Protein AF-A0ABD5DTT3-F1 (afdb_monomer_lite)

InterPro domains:
  IPR004165 Coenzyme A transferase family I [PF01144] (1-52)
  IPR004165 Coenzyme A transferase family I [PTHR13707] (1-56)
  IPR037171 NagB/RpiA transferase-like [SSF100950] (1-56)

Structure (mmCIF, N/CA/C/O backbone):
data_AF-A0ABD5DTT3-F1
#
_entry.id   AF-A0ABD5DTT3-F1
#
loop_
_ato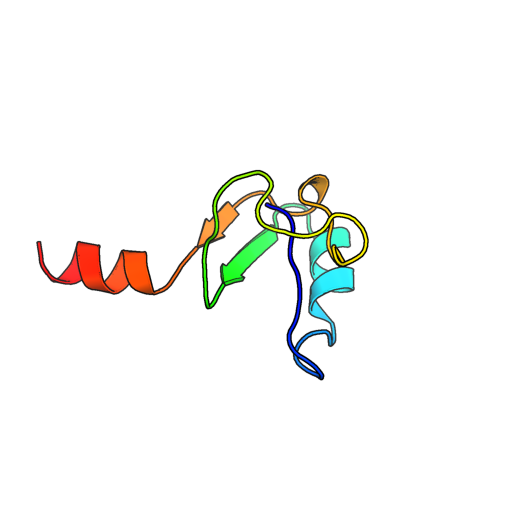m_site.group_PDB
_atom_site.id
_atom_site.type_symbol
_atom_site.label_atom_id
_atom_site.label_alt_id
_atom_site.label_comp_id
_atom_site.label_asym_id
_atom_site.label_entity_id
_atom_site.label_seq_id
_atom_site.pdbx_PDB_ins_code
_atom_site.Cartn_x
_atom_site.Cartn_y
_atom_site.Cartn_z
_atom_site.occupancy
_atom_site.B_iso_or_equiv
_atom_site.auth_seq_id
_atom_site.auth_comp_id
_atom_site.auth_asym_id
_atom_site.auth_atom_id
_atom_site.pdbx_PDB_model_num
ATOM 1 N N . GLY A 1 1 ? -7.184 -3.667 -1.820 1.00 94.12 1 GLY A N 1
ATOM 2 C CA . GLY A 1 1 ? -7.027 -3.175 -0.439 1.00 94.12 1 GLY A CA 1
ATOM 3 C C . GLY A 1 1 ? -5.563 -3.097 -0.084 1.00 94.12 1 GLY A C 1
ATOM 4 O O . GLY A 1 1 ? -5.077 -2.012 0.189 1.00 94.12 1 GLY A O 1
ATOM 5 N N . ASN A 1 2 ? -4.861 -4.231 -0.123 1.00 98.31 2 ASN A N 1
ATOM 6 C CA . ASN A 1 2 ? -3.409 -4.260 0.041 1.00 98.31 2 ASN A CA 1
ATOM 7 C C . ASN A 1 2 ? -2.694 -3.410 -1.017 1.00 98.31 2 ASN A C 1
ATOM 9 O O . ASN A 1 2 ? -3.145 -3.378 -2.165 1.00 98.31 2 ASN A O 1
ATOM 13 N N . LEU A 1 3 ? -1.584 -2.772 -0.634 1.00 98.12 3 LEU A N 1
ATOM 14 C CA . LEU A 1 3 ? -0.788 -1.928 -1.524 1.00 98.12 3 LEU A CA 1
ATOM 15 C C . LEU A 1 3 ? 0.678 -2.342 -1.543 1.00 98.12 3 LEU A C 1
ATOM 17 O O . LEU A 1 3 ? 1.312 -2.557 -0.503 1.00 98.12 3 LEU A O 1
ATOM 21 N N . VAL A 1 4 ? 1.211 -2.341 -2.758 1.00 98.00 4 VAL A N 1
ATOM 22 C CA . VAL A 1 4 ? 2.638 -2.375 -3.063 1.00 98.00 4 VAL A CA 1
ATOM 23 C C . VAL A 1 4 ? 3.026 -1.033 -3.679 1.00 98.00 4 VAL A C 1
ATOM 25 O O . VAL A 1 4 ? 2.187 -0.331 -4.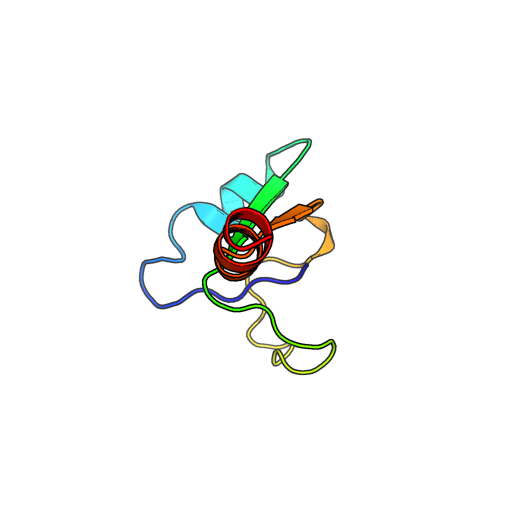245 1.00 98.00 4 VAL A O 1
ATOM 28 N N . TYR A 1 5 ? 4.294 -0.652 -3.564 1.00 97.44 5 TYR A N 1
ATOM 29 C CA . TYR A 1 5 ? 4.768 0.658 -4.009 1.00 97.44 5 TYR A CA 1
ATOM 30 C C . TYR A 1 5 ? 5.978 0.508 -4.917 1.00 97.44 5 TYR A C 1
ATOM 32 O O . TYR A 1 5 ? 6.853 -0.327 -4.690 1.00 97.44 5 TYR A O 1
ATOM 40 N N . ARG A 1 6 ? 6.075 1.379 -5.923 1.00 96.31 6 ARG A N 1
ATOM 41 C CA . ARG A 1 6 ? 7.207 1.396 -6.848 1.00 96.31 6 ARG A CA 1
ATOM 42 C C . ARG A 1 6 ? 8.285 2.372 -6.376 1.00 96.31 6 ARG A C 1
ATOM 44 O O . ARG A 1 6 ? 8.136 3.585 -6.517 1.00 96.31 6 ARG A O 1
ATOM 51 N N . LYS A 1 7 ? 9.419 1.842 -5.909 1.00 95.62 7 LYS A N 1
ATOM 52 C CA . LYS A 1 7 ? 10.613 2.627 -5.534 1.00 95.62 7 LYS A CA 1
ATO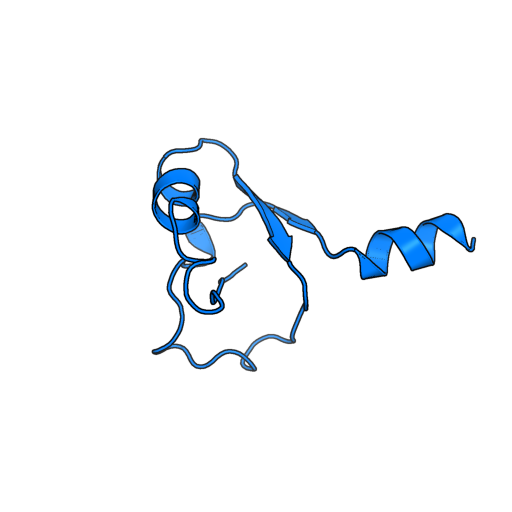M 53 C C . LYS A 1 7 ? 10.254 3.749 -4.535 1.00 95.62 7 LYS A C 1
ATOM 55 O O . LYS A 1 7 ? 9.546 3.509 -3.562 1.00 95.62 7 LYS A O 1
ATOM 60 N N . ALA A 1 8 ? 10.701 4.978 -4.797 1.00 96.62 8 ALA A N 1
ATOM 61 C CA . ALA A 1 8 ? 10.488 6.144 -3.941 1.00 96.62 8 ALA A CA 1
ATOM 62 C C . ALA A 1 8 ? 9.019 6.602 -3.821 1.00 96.62 8 ALA A C 1
ATOM 64 O O . ALA A 1 8 ? 8.725 7.454 -2.988 1.00 96.62 8 ALA A O 1
ATOM 65 N N . ALA A 1 9 ? 8.082 6.023 -4.588 1.00 94.81 9 ALA A N 1
ATOM 66 C CA . ALA A 1 9 ? 6.651 6.253 -4.371 1.00 94.81 9 ALA A CA 1
ATOM 67 C C . ALA A 1 9 ? 6.171 5.710 -3.008 1.00 94.81 9 ALA A C 1
ATOM 69 O O . ALA A 1 9 ? 5.126 6.119 -2.513 1.00 94.81 9 ALA A O 1
ATOM 70 N N . ARG A 1 10 ? 6.956 4.832 -2.362 1.00 96.44 10 ARG A N 1
ATOM 71 C CA . ARG A 1 10 ? 6.762 4.354 -0.983 1.00 96.44 10 ARG A CA 1
ATOM 72 C C . ARG A 1 10 ? 7.209 5.382 0.070 1.00 96.44 10 ARG A C 1
ATOM 74 O O . ARG A 1 10 ? 7.875 5.026 1.033 1.00 96.44 10 ARG A O 1
ATOM 81 N N . ASN A 1 11 ? 6.944 6.661 -0.143 1.00 96.31 11 ASN A N 1
ATOM 82 C CA . ASN A 1 11 ? 7.383 7.716 0.768 1.00 96.31 11 ASN A CA 1
ATOM 83 C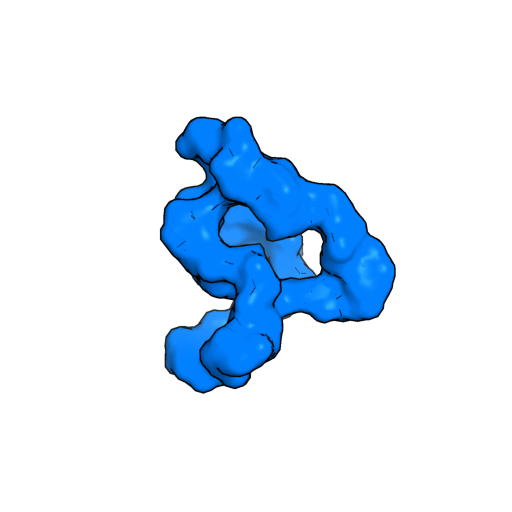 C . ASN A 1 11 ? 6.535 7.718 2.061 1.00 96.31 11 ASN A C 1
ATOM 85 O O . ASN A 1 11 ? 6.658 6.829 2.898 1.00 96.31 11 ASN A O 1
ATOM 89 N N . PHE A 1 12 ? 5.635 8.681 2.228 1.00 97.88 12 PHE A N 1
ATOM 90 C CA . PHE A 1 12 ? 4.766 8.802 3.395 1.00 97.88 12 PHE A CA 1
ATOM 91 C C . PHE A 1 12 ? 3.460 8.008 3.271 1.00 97.88 12 PHE A C 1
ATOM 93 O O . PHE A 1 12 ? 2.727 7.896 4.249 1.00 97.88 12 PHE A O 1
ATOM 100 N N . GLY A 1 13 ? 3.178 7.425 2.102 1.00 97.44 13 GLY A N 1
ATOM 101 C CA . GLY A 1 13 ? 1.939 6.685 1.838 1.00 97.44 13 GLY A CA 1
ATOM 102 C C . GLY A 1 13 ? 1.553 5.677 2.934 1.00 97.44 13 GLY A C 1
ATOM 103 O O . GLY A 1 13 ? 0.447 5.787 3.463 1.00 97.44 13 GLY A O 1
ATOM 104 N N . PRO A 1 14 ? 2.437 4.738 3.333 1.00 98.06 14 PRO A N 1
ATOM 105 C CA . PRO A 1 14 ? 2.109 3.755 4.367 1.00 98.06 14 PRO A CA 1
ATOM 106 C C . PRO A 1 14 ? 1.775 4.385 5.722 1.00 98.06 14 PRO A C 1
ATOM 108 O O . PRO A 1 14 ? 0.764 4.037 6.326 1.00 98.06 14 PRO A O 1
ATOM 111 N N . ILE A 1 15 ? 2.573 5.356 6.182 1.00 98.06 15 ILE A N 1
ATOM 112 C CA . ILE A 1 15 ? 2.335 5.976 7.492 1.00 98.06 15 ILE A CA 1
ATOM 113 C C . ILE A 1 15 ? 1.056 6.825 7.493 1.00 98.06 15 ILE A C 1
ATOM 115 O O . ILE A 1 15 ? 0.296 6.788 8.459 1.00 98.06 15 ILE A O 1
ATOM 119 N N . MET A 1 16 ? 0.760 7.520 6.387 1.00 98.25 16 MET A N 1
ATOM 120 C CA . MET A 1 16 ? -0.479 8.285 6.221 1.00 98.25 16 MET A CA 1
ATOM 121 C C . MET A 1 16 ? -1.706 7.369 6.253 1.00 98.25 16 MET A C 1
ATOM 123 O O . MET A 1 16 ? -2.677 7.685 6.937 1.00 98.25 16 MET A O 1
ATOM 127 N N . ALA A 1 17 ? -1.644 6.213 5.580 1.00 98.25 17 ALA A N 1
ATOM 128 C CA . ALA A 1 17 ? -2.733 5.238 5.559 1.00 98.25 17 ALA A CA 1
ATOM 129 C C . ALA A 1 17 ? -3.068 4.697 6.960 1.00 98.25 17 ALA A C 1
ATOM 131 O O . ALA A 1 17 ? -4.237 4.498 7.279 1.00 98.25 17 ALA A O 1
ATOM 132 N N . THR A 1 18 ? -2.058 4.490 7.811 1.00 98.00 18 THR A N 1
ATOM 133 C CA . THR A 1 18 ? -2.265 3.990 9.183 1.00 98.00 18 THR A CA 1
ATOM 134 C C . THR A 1 18 ? -2.792 5.043 10.160 1.00 98.00 18 THR A C 1
ATOM 136 O O . THR A 1 18 ? -3.376 4.687 11.178 1.00 98.00 18 THR A O 1
ATOM 139 N N . ALA A 1 19 ? -2.592 6.333 9.869 1.00 98.38 19 ALA A N 1
ATOM 140 C CA . ALA A 1 19 ? -2.924 7.438 10.772 1.00 98.38 19 ALA A CA 1
ATOM 141 C C . ALA A 1 19 ? -4.287 8.092 10.480 1.00 98.38 19 ALA A C 1
ATOM 143 O O . ALA A 1 19 ? -4.724 8.977 11.218 1.00 98.38 19 ALA A O 1
ATOM 144 N N . ALA A 1 20 ? -4.962 7.693 9.401 1.00 98.06 20 ALA A N 1
ATOM 145 C CA . ALA A 1 20 ? -6.229 8.275 8.986 1.00 98.06 20 ALA A CA 1
ATOM 146 C C . ALA A 1 20 ? -7.430 7.458 9.485 1.00 98.06 20 ALA A C 1
ATOM 148 O O . ALA A 1 20 ? -7.423 6.230 9.491 1.00 98.06 20 ALA A O 1
ATOM 149 N N . LYS A 1 21 ? -8.530 8.148 9.816 1.00 98.12 21 LYS A N 1
ATOM 150 C CA . LYS A 1 21 ? -9.835 7.500 10.050 1.00 98.12 21 LYS A CA 1
ATOM 151 C C . LYS A 1 21 ? -10.402 6.875 8.769 1.00 98.12 21 LYS A C 1
ATOM 153 O O . LYS A 1 21 ? -11.172 5.919 8.818 1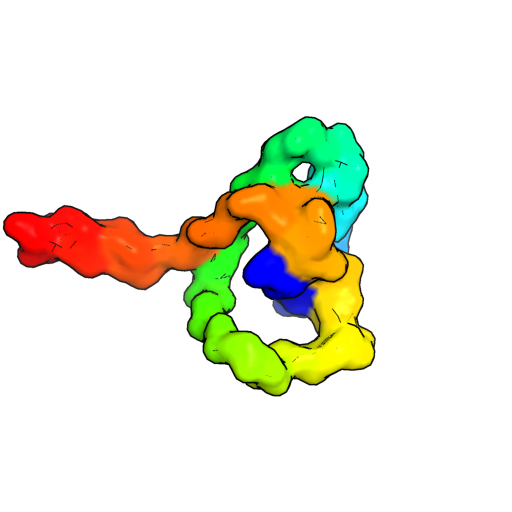.00 98.12 21 LYS A O 1
ATOM 158 N N . THR A 1 22 ? -10.097 7.465 7.616 1.00 98.31 22 THR A N 1
ATOM 159 C CA . THR A 1 22 ? -10.540 6.980 6.308 1.00 98.31 22 THR A CA 1
ATOM 160 C C . THR A 1 22 ? -9.458 7.251 5.275 1.00 98.31 22 THR A C 1
ATOM 162 O O . THR A 1 22 ? -9.141 8.399 4.980 1.00 98.31 22 THR A O 1
ATOM 165 N N . THR A 1 23 ? -8.934 6.175 4.714 1.00 98.56 23 THR A N 1
ATOM 166 C CA . THR A 1 23 ? -7.899 6.122 3.695 1.00 98.56 23 THR A CA 1
ATOM 167 C C . THR A 1 23 ? -8.534 5.768 2.358 1.00 98.56 23 THR A C 1
ATOM 169 O O . THR A 1 23 ? -9.162 4.714 2.193 1.00 98.56 23 THR A O 1
ATOM 172 N N . ILE A 1 24 ? -8.343 6.663 1.395 1.00 97.69 24 ILE A N 1
ATOM 173 C CA . ILE A 1 24 ? -8.690 6.474 -0.010 1.00 97.69 24 ILE A CA 1
ATOM 174 C C . ILE A 1 24 ? -7.379 6.474 -0.781 1.00 97.69 24 ILE A C 1
ATOM 176 O O . ILE A 1 24 ? -6.573 7.387 -0.604 1.00 97.69 24 ILE A O 1
ATOM 180 N N . VAL A 1 25 ? -7.161 5.461 -1.615 1.00 97.06 25 VAL A N 1
ATOM 181 C CA . VAL A 1 25 ? -5.936 5.352 -2.413 1.00 97.06 25 VAL A CA 1
ATOM 182 C C . VAL A 1 25 ? -6.240 5.332 -3.896 1.00 97.06 25 VAL A C 1
ATOM 184 O O . VAL A 1 25 ? -7.121 4.601 -4.348 1.00 97.06 25 VAL A O 1
ATOM 187 N N . GLU A 1 26 ? -5.478 6.121 -4.642 1.00 95.56 26 GLU A N 1
ATOM 188 C CA . GLU A 1 26 ? -5.372 6.007 -6.089 1.00 95.56 26 GLU A CA 1
ATOM 189 C C . GLU A 1 26 ? -4.235 5.039 -6.423 1.00 95.56 26 GLU A C 1
ATOM 191 O O . GLU A 1 26 ? -3.139 5.137 -5.865 1.00 95.56 26 GLU A O 1
ATOM 196 N N . VAL A 1 27 ? -4.500 4.090 -7.317 1.00 95.38 27 VAL A N 1
ATOM 197 C CA . VAL A 1 27 ? -3.517 3.106 -7.774 1.00 95.38 27 VAL A CA 1
ATOM 198 C C . VAL A 1 27 ? -3.356 3.175 -9.285 1.00 95.38 27 VAL A C 1
ATOM 200 O O . VAL A 1 27 ? -4.316 3.407 -10.017 1.00 95.38 27 VAL A O 1
ATOM 203 N N . SER A 1 28 ? -2.136 2.923 -9.759 1.00 93.56 28 SER A N 1
ATOM 204 C CA . SER A 1 28 ? -1.857 2.825 -11.194 1.00 93.56 28 SER A CA 1
ATOM 205 C C . SER A 1 28 ? -2.383 1.531 -11.815 1.00 93.56 28 SER A C 1
ATOM 207 O O . SER A 1 28 ? -2.599 1.488 -13.017 1.00 93.56 28 SER A O 1
ATOM 209 N N . GLN A 1 29 ? -2.527 0.470 -11.016 1.00 92.62 29 GLN A N 1
ATOM 210 C CA . GLN A 1 29 ? -2.995 -0.837 -11.467 1.00 92.62 29 GLN A CA 1
ATOM 211 C C . GLN A 1 29 ? -3.792 -1.511 -10.350 1.00 92.62 29 GLN A C 1
ATOM 213 O O . GLN A 1 29 ? -3.341 -1.572 -9.202 1.00 92.62 29 GLN A O 1
ATOM 218 N N . LEU A 1 30 ? -4.965 -2.032 -10.702 1.00 94.44 30 LEU A N 1
ATOM 219 C CA . LEU A 1 30 ? -5.742 -2.935 -9.861 1.00 94.44 30 LEU A CA 1
ATOM 220 C C . LEU A 1 30 ? -5.462 -4.378 -10.308 1.00 94.44 30 LEU A C 1
ATOM 222 O O . LEU A 1 30 ? -5.357 -4.644 -11.501 1.00 94.44 30 LEU A O 1
ATOM 226 N N . VAL A 1 31 ? -5.342 -5.306 -9.363 1.00 94.94 31 VAL A N 1
ATOM 227 C CA . VAL A 1 31 ? -5.112 -6.736 -9.641 1.00 94.94 31 VAL A CA 1
ATOM 228 C C . VAL A 1 31 ? -6.114 -7.595 -8.877 1.00 94.94 31 VAL A C 1
ATOM 230 O O . VAL A 1 31 ? -6.774 -7.099 -7.953 1.00 94.94 31 VAL A O 1
ATOM 233 N N . ALA A 1 32 ? -6.256 -8.865 -9.264 1.00 95.31 32 ALA A N 1
ATOM 234 C CA . ALA A 1 32 ? -7.171 -9.781 -8.601 1.00 95.31 32 ALA A CA 1
ATOM 235 C C . ALA A 1 32 ? -6.638 -10.210 -7.223 1.00 95.31 32 ALA A C 1
ATOM 237 O O . ALA A 1 32 ? -5.482 -9.985 -6.850 1.00 95.31 32 ALA A O 1
ATOM 238 N N . LEU A 1 33 ? -7.514 -10.812 -6.418 1.00 94.94 33 LEU A N 1
ATOM 239 C CA . LEU A 1 33 ? -7.122 -11.368 -5.126 1.00 94.94 33 LEU A CA 1
ATOM 240 C C . LEU A 1 33 ? -6.140 -12.526 -5.331 1.00 94.94 33 LEU A C 1
ATOM 242 O O . LEU A 1 33 ? -6.419 -13.441 -6.096 1.00 94.94 33 LEU A O 1
ATOM 246 N N . GLY A 1 34 ? -5.024 -12.491 -4.601 1.00 95.94 34 GLY A N 1
ATOM 247 C CA . GLY A 1 34 ? -3.954 -13.489 -4.700 1.00 95.94 34 GLY A CA 1
ATOM 248 C C . GLY A 1 34 ? -2.820 -13.116 -5.659 1.00 95.94 34 GLY A C 1
ATOM 249 O O . GLY A 1 34 ? -1.749 -13.697 -5.547 1.00 95.94 34 GLY A O 1
ATOM 250 N N . ASP A 1 35 ? -3.002 -12.113 -6.525 1.00 97.44 35 ASP A N 1
ATOM 251 C CA . ASP A 1 35 ? -1.978 -11.720 -7.508 1.00 97.44 35 ASP A CA 1
ATOM 252 C C . ASP A 1 35 ? -0.799 -10.951 -6.888 1.00 97.44 35 ASP A C 1
ATOM 254 O O . ASP A 1 35 ? 0.291 -10.902 -7.458 1.00 97.44 35 ASP A O 1
ATOM 258 N N . LEU A 1 36 ? -1.011 -10.313 -5.731 1.00 97.94 36 LEU A N 1
ATOM 259 C CA . LEU A 1 36 ? 0.067 -9.674 -4.980 1.00 97.94 36 LEU A CA 1
ATOM 260 C C . LEU A 1 36 ? 0.730 -10.694 -4.058 1.00 97.94 36 LEU A C 1
ATOM 262 O O . LEU A 1 36 ? 0.063 -11.272 -3.200 1.00 97.94 36 LEU A O 1
ATOM 266 N N . ASP A 1 37 ? 2.048 -10.827 -4.186 1.00 97.69 37 ASP A N 1
ATOM 267 C CA . ASP A 1 37 ? 2.874 -11.597 -3.259 1.00 97.69 37 ASP A CA 1
ATOM 268 C C . ASP A 1 37 ? 2.725 -11.047 -1.823 1.00 97.69 37 ASP A C 1
ATOM 270 O O . ASP A 1 37 ? 3.034 -9.868 -1.595 1.00 97.69 37 ASP A O 1
ATOM 274 N N . PRO A 1 38 ? 2.255 -11.864 -0.857 1.00 97.06 38 PRO A N 1
ATOM 275 C CA . PRO A 1 38 ? 2.065 -11.451 0.530 1.00 97.06 38 PRO A CA 1
ATOM 276 C C . PRO A 1 38 ? 3.311 -10.846 1.188 1.00 97.06 38 PRO A C 1
ATOM 278 O O . PRO A 1 38 ? 3.176 -9.889 1.952 1.00 97.06 38 PRO A O 1
ATOM 281 N N . GLU A 1 39 ? 4.512 -11.330 0.853 1.00 97.81 39 GLU A N 1
ATOM 282 C CA . GLU A 1 39 ? 5.775 -10.837 1.432 1.00 97.81 39 GLU A CA 1
ATOM 283 C C . GLU A 1 39 ? 6.148 -9.435 0.930 1.00 97.81 39 GLU A C 1
ATO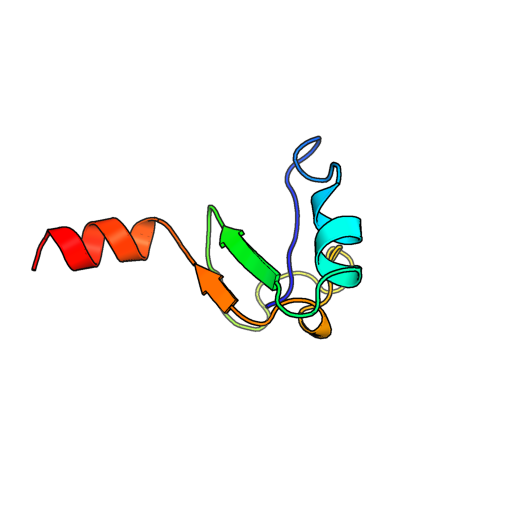M 285 O O . GLU A 1 39 ? 6.951 -8.721 1.531 1.00 97.81 39 GLU A O 1
ATOM 290 N N . ASN A 1 40 ? 5.525 -9.003 -0.166 1.00 97.12 40 ASN A N 1
ATOM 291 C CA . ASN A 1 40 ? 5.744 -7.702 -0.779 1.00 97.12 40 ASN A CA 1
ATOM 292 C C . ASN A 1 40 ? 4.641 -6.687 -0.444 1.00 97.12 40 ASN A C 1
ATOM 294 O O . ASN A 1 40 ? 4.635 -5.592 -1.007 1.00 97.12 40 ASN A O 1
ATOM 298 N N . ILE A 1 41 ? 3.708 -7.000 0.462 1.00 98.12 41 ILE A N 1
ATOM 299 C CA . ILE A 1 41 ? 2.661 -6.068 0.904 1.00 98.12 41 ILE A CA 1
ATOM 300 C C . ILE A 1 41 ? 3.250 -5.074 1.909 1.00 98.12 41 ILE A C 1
ATOM 302 O O . ILE A 1 41 ? 3.638 -5.440 3.014 1.00 98.12 41 ILE A O 1
ATOM 306 N N . ILE A 1 42 ? 3.269 -3.786 1.558 1.00 98.06 42 ILE A N 1
ATOM 307 C CA . ILE A 1 42 ? 3.796 -2.738 2.451 1.00 98.06 42 ILE A CA 1
ATOM 308 C C . ILE A 1 42 ? 2.675 -2.156 3.308 1.00 98.06 42 ILE A C 1
ATOM 310 O O . ILE A 1 42 ? 2.866 -1.937 4.502 1.00 98.06 42 ILE A O 1
ATOM 314 N N . THR A 1 43 ? 1.526 -1.866 2.692 1.00 98.44 43 THR A N 1
ATOM 315 C CA . THR A 1 43 ? 0.353 -1.337 3.398 1.00 98.44 43 THR A CA 1
ATOM 316 C C . THR A 1 43 ? -0.731 -2.404 3.371 1.00 98.44 43 THR A C 1
ATOM 318 O O . THR A 1 43 ? -1.359 -2.607 2.323 1.00 98.44 43 THR A O 1
ATOM 321 N N . PRO A 1 44 ? -0.952 -3.105 4.496 1.00 98.19 44 PRO A N 1
ATOM 322 C CA . PRO A 1 44 ? -2.032 -4.068 4.610 1.00 98.19 44 PRO A CA 1
ATOM 323 C C . PRO A 1 44 ? -3.390 -3.414 4.361 1.00 98.19 44 PRO A C 1
ATOM 325 O O . PRO A 1 44 ? -3.656 -2.289 4.788 1.00 98.19 44 PRO A O 1
ATOM 328 N N . GLY A 1 45 ? -4.282 -4.147 3.701 1.00 97.94 45 GLY A N 1
ATOM 329 C CA . GLY A 1 45 ? -5.581 -3.645 3.268 1.00 97.94 45 GLY A CA 1
ATOM 330 C C . GLY A 1 45 ? -6.513 -3.236 4.404 1.00 97.94 45 GLY A C 1
ATOM 331 O O . GLY A 1 45 ? -7.448 -2.488 4.156 1.00 97.94 45 GLY A O 1
ATOM 332 N N . ILE A 1 46 ? -6.237 -3.650 5.644 1.00 98.06 46 ILE A N 1
ATOM 333 C CA . ILE A 1 46 ? -6.976 -3.203 6.835 1.00 98.06 46 ILE A CA 1
ATOM 334 C C . ILE A 1 46 ? -6.913 -1.679 7.030 1.00 98.06 46 ILE A C 1
ATOM 336 O O . ILE A 1 46 ? -7.844 -1.082 7.566 1.00 98.06 46 ILE A O 1
ATOM 340 N N . PHE A 1 47 ? -5.850 -1.035 6.540 1.00 98.62 47 PHE A N 1
ATOM 341 C CA . PHE A 1 47 ? -5.670 0.414 6.614 1.00 98.62 47 PHE A CA 1
ATOM 342 C C . PHE A 1 47 ? -6.287 1.166 5.428 1.00 98.62 47 PHE A C 1
ATOM 344 O O . PHE A 1 47 ? -6.169 2.385 5.364 1.00 98.62 47 PHE A O 1
ATOM 351 N N . VAL A 1 48 ? -6.935 0.474 4.483 1.00 98.38 48 VAL A N 1
ATOM 352 C CA . VAL A 1 48 ? -7.445 1.056 3.233 1.00 98.38 48 VAL A CA 1
ATOM 353 C C . VAL A 1 48 ? -8.940 0.792 3.098 1.00 98.38 48 VAL A C 1
ATOM 355 O O . VAL A 1 48 ? -9.365 -0.346 2.919 1.00 98.38 48 VAL A O 1
ATOM 358 N N . GLN A 1 49 ? -9.752 1.851 3.122 1.00 98.50 49 GLN A N 1
ATOM 359 C CA . GLN A 1 49 ? -11.212 1.721 3.060 1.00 98.50 49 GLN A CA 1
ATOM 360 C C . GLN A 1 49 ? -11.754 1.845 1.636 1.00 98.50 49 GLN A C 1
ATOM 362 O O . GLN A 1 49 ? -12.811 1.292 1.337 1.00 98.50 49 GLN A O 1
ATOM 367 N N . ARG A 1 50 ? -11.067 2.576 0.750 1.00 97.31 50 ARG A N 1
ATOM 368 C CA . ARG A 1 50 ? -11.495 2.762 -0.644 1.00 97.31 50 ARG A CA 1
ATOM 369 C C . ARG A 1 50 ? -10.298 2.727 -1.583 1.00 97.31 50 ARG A C 1
ATOM 371 O O . ARG A 1 50 ? -9.260 3.311 -1.285 1.00 97.31 50 ARG A O 1
ATOM 378 N N . VAL A 1 51 ? -10.471 2.067 -2.723 1.00 96.06 51 VAL A N 1
ATOM 379 C CA . VAL A 1 51 ? -9.466 1.976 -3.786 1.00 96.06 51 VAL A CA 1
ATOM 380 C C . VAL A 1 51 ? -10.053 2.573 -5.053 1.00 96.06 51 VAL A C 1
ATOM 382 O O . VAL A 1 51 ? -11.193 2.278 -5.409 1.00 96.06 51 VAL A O 1
ATOM 385 N N . PHE A 1 52 ? -9.269 3.403 -5.723 1.00 94.31 52 PHE A N 1
ATOM 386 C CA . PHE A 1 52 ? -9.631 4.065 -6.959 1.00 94.31 52 PHE A CA 1
ATOM 387 C C . PHE A 1 52 ? -8.558 3.816 -8.020 1.00 94.31 52 PHE A C 1
ATOM 389 O O . PHE A 1 52 ? -7.369 3.916 -7.733 1.00 94.31 52 PHE A O 1
ATOM 396 N N . SER A 1 53 ? -8.980 3.487 -9.238 1.00 90.50 53 SER A N 1
ATOM 397 C CA . SER A 1 53 ? -8.104 3.343 -10.404 1.00 90.50 53 SER A CA 1
ATOM 398 C C . SER A 1 53 ? -8.505 4.382 -11.445 1.00 90.50 53 SER A C 1
ATOM 400 O O . SER A 1 53 ? -9.698 4.567 -11.691 1.00 90.50 53 SER A O 1
ATOM 402 N N . LEU A 1 54 ? -7.529 5.032 -12.085 1.00 80.69 54 LEU A N 1
ATOM 403 C CA . LEU A 1 54 ? -7.788 5.977 -13.180 1.00 80.69 54 LEU A CA 1
ATOM 404 C C . LEU A 1 54 ? -8.465 5.311 -14.390 1.00 80.69 54 LEU A C 1
ATOM 406 O O . LEU A 1 54 ? -9.195 5.978 -15.122 1.00 80.69 54 LEU A O 1
ATOM 410 N N . GLU A 1 55 ? -8.304 3.997 -14.572 1.00 78.19 55 GLU A N 1
ATOM 411 C CA . GLU A 1 55 ? -9.048 3.235 -15.587 1.00 78.19 55 GLU A CA 1
ATOM 412 C C . GLU A 1 55 ? -10.565 3.417 -15.411 1.00 78.19 55 GLU A C 1
ATOM 414 O O . GLU A 1 55 ? -11.295 3.593 -16.391 1.00 78.19 55 GLU A O 1
ATOM 419 N N . ASN A 1 56 ? -11.028 3.515 -14.159 1.00 68.88 56 ASN A N 1
ATOM 420 C CA . ASN A 1 56 ? -12.438 3.722 -13.834 1.00 68.88 56 ASN A CA 1
ATOM 421 C C . ASN A 1 56 ? -12.951 5.097 -14.298 1.00 68.88 56 ASN A C 1
ATOM 423 O O . ASN A 1 56 ? -14.119 5.204 -14.668 1.00 68.88 56 ASN A O 1
ATOM 427 N N . LEU A 1 57 ? -12.108 6.143 -14.322 1.00 67.50 57 LEU A N 1
ATOM 428 C CA . LEU A 1 57 ? -12.492 7.460 -14.860 1.00 67.50 57 LEU A CA 1
ATOM 429 C C . LEU A 1 57 ? -12.666 7.410 -16.368 1.00 67.50 57 LEU A C 1
ATOM 431 O O . LEU A 1 57 ? -13.658 7.913 -16.887 1.00 67.50 57 LEU A O 1
ATOM 435 N N . THR A 1 58 ? -11.726 6.779 -17.072 1.00 63.41 58 THR A N 1
ATOM 436 C CA . THR A 1 58 ? -11.792 6.707 -18.536 1.00 63.41 58 THR A CA 1
ATOM 437 C C . THR A 1 58 ? -12.979 5.884 -19.028 1.00 63.41 58 THR A C 1
ATOM 439 O O . THR A 1 58 ? -13.529 6.195 -20.080 1.00 63.41 58 THR A O 1
ATOM 442 N N . ALA A 1 59 ? -13.409 4.871 -18.270 1.00 61.88 59 ALA A N 1
ATOM 443 C CA . ALA A 1 59 ? -14.625 4.120 -18.565 1.00 61.88 59 ALA A CA 1
ATOM 444 C C . ALA A 1 59 ? -15.890 4.957 -18.305 1.00 61.88 59 ALA A C 1
ATOM 446 O O . ALA A 1 59 ? -16.777 4.995 -19.152 1.00 61.88 59 ALA A O 1
ATOM 447 N N . ALA A 1 60 ? -15.951 5.672 -17.176 1.00 60.31 60 ALA A N 1
ATOM 448 C CA . ALA A 1 60 ? -17.107 6.490 -16.806 1.00 60.31 60 ALA A CA 1
ATOM 449 C C . ALA A 1 60 ? -17.286 7.749 -17.674 1.00 60.31 60 ALA A C 1
ATOM 451 O O . ALA A 1 60 ? -18.406 8.200 -17.856 1.00 60.31 60 ALA A O 1
ATOM 452 N N . GLN A 1 61 ? -16.205 8.318 -18.216 1.00 57.22 61 GLN A N 1
ATOM 453 C CA . GLN A 1 61 ? -16.252 9.486 -19.110 1.00 57.22 61 GLN A CA 1
ATOM 454 C C . GLN A 1 61 ? -16.583 9.135 -20.571 1.00 57.22 61 GLN A C 1
ATOM 456 O O . GLN A 1 61 ? -16.815 10.034 -21.375 1.00 57.22 61 GLN A O 1
ATOM 461 N N . ARG A 1 62 ? -16.544 7.846 -20.937 1.00 55.38 62 ARG A N 1
ATOM 462 C CA . ARG A 1 62 ? -16.866 7.345 -22.286 1.00 55.38 62 ARG A CA 1
ATOM 463 C C . ARG A 1 62 ? -18.298 6.811 -22.414 1.00 55.38 62 ARG A C 1
ATOM 465 O O . ARG A 1 62 ? -18.673 6.414 -23.515 1.00 55.38 62 ARG A O 1
ATOM 472 N N . ALA A 1 63 ? -19.046 6.766 -21.315 1.00 51.28 63 ALA A N 1
ATOM 473 C CA . ALA A 1 63 ? -20.466 6.425 -21.270 1.00 51.28 63 ALA A CA 1
ATOM 474 C C . ALA A 1 63 ? -21.310 7.705 -21.255 1.00 51.28 63 ALA A C 1
ATOM 476 O O . ALA A 1 63 ? -22.401 7.679 -21.864 1.00 51.28 63 ALA A O 1
#

pLDDT: mean 91.73, std 12.48, range [51.28, 98.62]

Radius of gyration: 12.55 Å; chains: 1; bounding box: 31×23×33 Å

Foldseek 3Di:
DFDAADPCSPPCQQVVLQPDPAAEDEDQDDDDPPPDDPVRGPHDCVSHDYYDYVVVVVVVVVD

Organism: Acinetobacter baumannii (NCBI:txid470)

Sequence (63 aa):
GNLVYRKAARNFGPIMATAAKTTIVEVSQLVALGDLDPENIITPGIFVQRVFSLENLTAAQRA

Secondary structure (DSSP, 8-state):
--B---GGG-SSHHHHHHH-SS-EEEES----TT-S-GGG-SB-GGG-SEEEEHHHHHHHT--